Protein AF-A0AAW7QRY7-F1 (afdb_monomer)

Solvent-accessible surface area (backbone atoms only — not comparable to full-atom values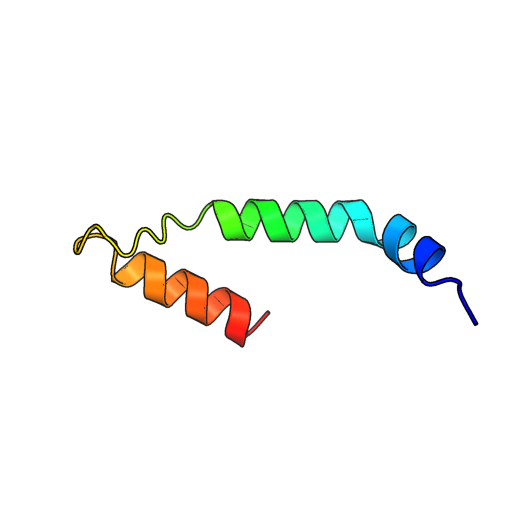): 2898 Å² total; per-residue (Å²): 127,85,53,73,63,57,57,47,65,77,40,43,70,58,54,51,51,52,50,54,59,56,67,69,46,68,48,42,86,92,42,75,91,24,53,66,30,39,51,51,50,52,52,50,65,73,73,101

Radius of gyration: 14.73 Å; Cα contacts (8 Å, |Δi|>4): 25; chains: 1; bounding box: 33×19×34 Å

Mean predicted aligned error: 3.41 Å

Structure (mmCIF,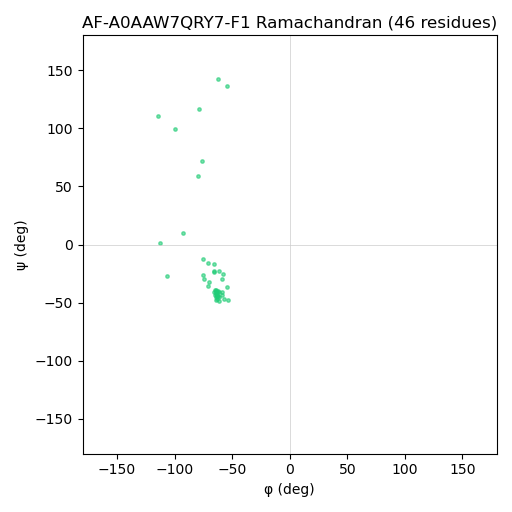 N/CA/C/O backbone):
data_AF-A0AAW7QRY7-F1
#
_entry.id   AF-A0AAW7QRY7-F1
#
loop_
_atom_site.group_PDB
_atom_site.id
_atom_site.type_symbol
_atom_site.label_atom_id
_atom_site.label_alt_id
_atom_site.label_comp_id
_atom_site.label_asym_id
_atom_site.label_entity_id
_atom_site.label_seq_id
_atom_site.pdbx_PDB_ins_code
_atom_site.Cartn_x
_atom_site.Cartn_y
_atom_site.Cartn_z
_atom_site.occupancy
_atom_site.B_iso_or_equiv
_atom_site.auth_seq_id
_atom_site.auth_comp_id
_atom_site.auth_asym_id
_atom_site.auth_atom_id
_atom_site.pdbx_PDB_model_num
ATOM 1 N N . MET A 1 1 ? 19.454 -11.280 -19.323 1.00 64.44 1 MET A N 1
ATOM 2 C CA . MET A 1 1 ? 18.271 -10.964 -18.495 1.00 64.44 1 MET A CA 1
ATOM 3 C C . MET A 1 1 ? 18.162 -9.454 -18.460 1.00 64.44 1 MET A C 1
ATOM 5 O O . MET A 1 1 ? 19.222 -8.841 -18.375 1.00 64.44 1 MET A O 1
ATOM 9 N N . PRO A 1 2 ? 16.962 -8.865 -18.590 1.00 69.88 2 PRO A N 1
ATOM 10 C CA . PRO A 1 2 ? 16.812 -7.445 -18.294 1.00 69.88 2 PRO A CA 1
ATOM 11 C C . PRO A 1 2 ? 17.340 -7.191 -16.877 1.00 69.88 2 PRO A C 1
ATOM 13 O O . PRO A 1 2 ? 17.097 -8.013 -15.987 1.00 69.88 2 PRO A O 1
ATOM 16 N N . ASP A 1 3 ? 18.112 -6.121 -16.688 1.00 92.12 3 ASP A N 1
ATOM 17 C CA . ASP A 1 3 ? 18.528 -5.702 -15.351 1.00 92.12 3 ASP A CA 1
ATOM 18 C C . ASP A 1 3 ? 17.255 -5.347 -14.562 1.00 92.12 3 ASP A C 1
ATOM 20 O O . ASP A 1 3 ? 16.301 -4.789 -15.110 1.00 92.12 3 ASP A O 1
ATOM 24 N N . TRP A 1 4 ? 17.210 -5.666 -13.270 1.00 95.00 4 TRP A N 1
ATOM 25 C CA . TRP A 1 4 ? 16.081 -5.292 -12.416 1.00 95.00 4 TRP A CA 1
ATOM 26 C C . TRP A 1 4 ? 15.878 -3.767 -12.400 1.00 95.00 4 TRP A C 1
ATOM 28 O O . TRP A 1 4 ? 14.755 -3.297 -12.215 1.00 95.00 4 TRP A O 1
ATOM 38 N N . LYS A 1 5 ? 16.946 -2.998 -12.659 1.00 95.75 5 LYS A N 1
ATOM 39 C CA . LYS A 1 5 ? 16.893 -1.543 -12.838 1.00 95.75 5 LYS A CA 1
ATOM 40 C C . LYS A 1 5 ? 16.070 -1.123 -14.052 1.00 95.75 5 LYS A C 1
ATOM 42 O O . LYS A 1 5 ? 15.262 -0.210 -13.923 1.00 95.75 5 LYS A O 1
ATOM 47 N N . ASP A 1 6 ? 16.214 -1.806 -15.188 1.00 96.31 6 ASP A N 1
ATOM 48 C CA . ASP A 1 6 ? 15.463 -1.480 -16.409 1.00 96.31 6 ASP A CA 1
ATOM 49 C C . ASP A 1 6 ? 13.961 -1.695 -16.193 1.00 96.31 6 ASP A C 1
ATOM 51 O O . ASP A 1 6 ? 13.138 -0.870 -16.591 1.00 96.31 6 ASP A O 1
ATOM 55 N N . TYR A 1 7 ? 13.597 -2.775 -15.491 1.00 95.44 7 TYR A N 1
ATOM 56 C CA . TYR A 1 7 ? 12.212 -3.035 -15.096 1.00 95.44 7 TYR A CA 1
ATOM 57 C C . TYR A 1 7 ? 11.673 -1.958 -14.146 1.00 95.44 7 TYR A C 1
ATOM 59 O O . TYR A 1 7 ? 10.539 -1.506 -14.315 1.00 95.44 7 TYR A O 1
ATOM 67 N N . LEU A 1 8 ? 12.478 -1.522 -13.171 1.00 95.69 8 LEU A N 1
ATOM 68 C CA . LEU A 1 8 ? 12.088 -0.469 -12.235 1.00 95.69 8 LEU A CA 1
ATOM 69 C C . LEU A 1 8 ? 11.856 0.863 -12.958 1.00 95.69 8 LEU A C 1
ATOM 71 O O . LEU A 1 8 ? 10.822 1.490 -12.745 1.00 95.69 8 LEU A O 1
ATOM 75 N N . THR A 1 9 ? 12.768 1.265 -13.846 1.00 96.50 9 THR A N 1
ATOM 76 C CA . THR A 1 9 ? 12.634 2.497 -14.634 1.00 96.50 9 THR A CA 1
ATOM 77 C C . THR A 1 9 ? 11.424 2.444 -15.563 1.00 96.50 9 THR A C 1
ATOM 79 O O . THR A 1 9 ? 10.657 3.400 -15.610 1.00 96.50 9 THR A O 1
ATOM 82 N N . ALA A 1 10 ? 11.195 1.324 -16.254 1.00 97.44 10 ALA A N 1
ATOM 83 C CA . ALA A 1 10 ? 10.070 1.185 -17.180 1.00 97.44 10 ALA A CA 1
ATOM 84 C C . ALA A 1 10 ? 8.688 1.218 -16.496 1.00 97.44 10 ALA A C 1
ATOM 86 O O . ALA A 1 10 ? 7.694 1.514 -17.153 1.00 97.44 10 ALA A O 1
ATOM 87 N N . ASN A 1 11 ? 8.608 0.907 -15.196 1.00 97.25 11 ASN A N 1
ATOM 88 C CA . ASN A 1 11 ? 7.349 0.823 -14.446 1.00 97.25 11 ASN A CA 1
ATOM 89 C C . ASN A 1 11 ? 7.187 1.914 -13.375 1.00 97.25 11 ASN A C 1
ATOM 91 O O . ASN A 1 11 ? 6.175 1.921 -12.675 1.00 97.25 11 ASN A O 1
ATOM 95 N N . GLN A 1 12 ? 8.155 2.824 -13.235 1.00 97.88 12 GLN A N 1
ATOM 96 C CA . GLN A 1 12 ? 8.203 3.804 -12.148 1.00 97.88 12 GLN A CA 1
ATOM 97 C C . GLN A 1 12 ? 6.908 4.617 -12.023 1.00 97.88 12 GLN A C 1
ATOM 99 O O . GLN A 1 12 ? 6.357 4.720 -10.927 1.00 97.88 12 GLN A O 1
ATOM 104 N N . ASP A 1 13 ? 6.398 5.147 -13.135 1.00 98.38 13 ASP A N 1
ATOM 105 C CA . ASP A 1 13 ? 5.185 5.971 -13.136 1.00 98.38 13 ASP A CA 1
ATOM 106 C C . ASP A 1 13 ? 3.951 5.179 -12.697 1.00 98.38 13 ASP A C 1
ATOM 108 O O . ASP A 1 13 ? 3.135 5.680 -11.923 1.00 98.38 13 ASP A O 1
ATOM 112 N N . ARG A 1 14 ? 3.841 3.915 -13.129 1.00 97.81 14 ARG A N 1
ATOM 113 C CA . ARG A 1 14 ? 2.755 3.019 -12.719 1.00 97.81 14 ARG A CA 1
ATOM 114 C C . ARG A 1 14 ? 2.815 2.739 -11.219 1.00 97.81 14 ARG A C 1
ATOM 116 O O . ARG A 1 14 ? 1.802 2.882 -10.546 1.00 97.81 14 ARG A O 1
ATOM 123 N N . PHE A 1 15 ? 3.990 2.402 -10.688 1.00 97.31 15 PHE A N 1
ATOM 124 C CA . PHE A 1 15 ? 4.154 2.136 -9.256 1.00 97.31 15 PHE A CA 1
ATOM 125 C C . PHE A 1 15 ? 3.846 3.360 -8.396 1.00 97.31 15 PHE A C 1
ATOM 127 O O . PHE A 1 15 ? 3.226 3.236 -7.343 1.00 97.31 15 PHE A O 1
ATOM 134 N N . LEU A 1 16 ? 4.261 4.550 -8.836 1.00 98.25 16 LEU A N 1
ATOM 135 C CA . LEU A 1 16 ? 3.933 5.787 -8.133 1.00 98.25 16 LEU A CA 1
ATOM 136 C C . LEU A 1 16 ? 2.431 6.076 -8.179 1.00 98.25 16 LEU A C 1
ATOM 138 O O . LEU A 1 16 ? 1.871 6.468 -7.159 1.00 98.25 16 LEU A O 1
ATOM 142 N N . ALA A 1 17 ? 1.775 5.858 -9.320 1.00 98.12 17 ALA A N 1
ATOM 143 C CA . ALA A 1 17 ? 0.328 6.011 -9.433 1.00 98.12 17 ALA A CA 1
ATOM 144 C C . ALA A 1 17 ? -0.420 5.036 -8.507 1.00 98.12 17 ALA A C 1
ATOM 146 O O . ALA A 1 17 ? -1.252 5.474 -7.716 1.00 98.12 17 ALA A O 1
ATOM 147 N N . GLU A 1 18 ? -0.059 3.749 -8.529 1.00 97.31 18 GLU A N 1
ATOM 148 C CA . GLU A 1 18 ? -0.625 2.711 -7.656 1.00 97.31 18 GLU A CA 1
ATOM 149 C C . GLU A 1 18 ? -0.418 3.044 -6.167 1.00 97.31 18 GLU A C 1
ATOM 151 O O . GLU A 1 18 ? -1.354 2.951 -5.374 1.00 97.31 18 GLU A O 1
ATOM 156 N N . LEU A 1 19 ? 0.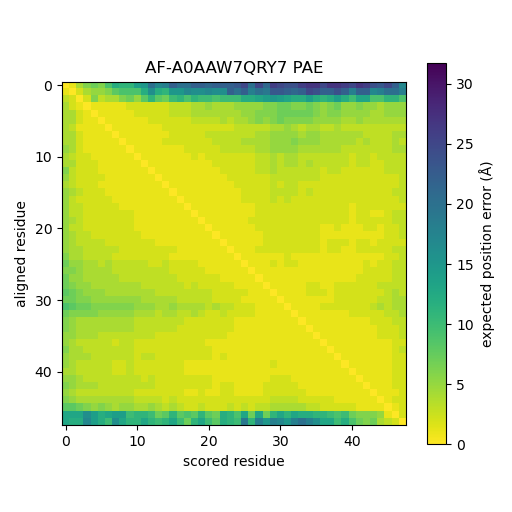777 3.514 -5.780 1.00 97.56 19 LEU A N 1
ATOM 157 C CA . LEU A 1 19 ? 1.055 3.948 -4.408 1.00 97.56 19 LEU A CA 1
ATOM 158 C C . LEU A 1 19 ? 0.188 5.145 -4.004 1.00 97.56 19 LEU A C 1
ATOM 160 O O . LEU A 1 19 ? -0.355 5.171 -2.901 1.00 97.56 19 LEU A O 1
ATOM 164 N N . VAL A 1 20 ? 0.055 6.145 -4.875 1.00 98.12 20 VAL A N 1
ATOM 165 C CA . VAL A 1 20 ? -0.784 7.318 -4.600 1.00 98.12 20 VAL A CA 1
ATOM 166 C C . VAL A 1 20 ? -2.251 6.916 -4.460 1.00 98.12 20 VAL A C 1
ATOM 168 O O . VAL A 1 20 ? -2.922 7.412 -3.556 1.00 98.12 20 VAL A O 1
ATOM 171 N N . ASP A 1 21 ? -2.745 6.006 -5.297 1.00 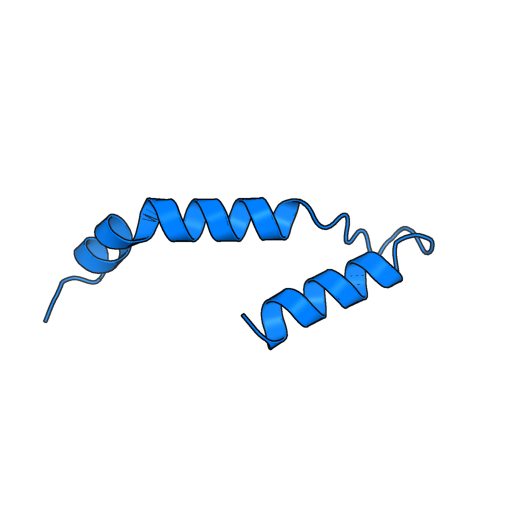97.19 21 ASP A N 1
ATOM 172 C CA . ASP A 1 21 ? -4.109 5.485 -5.197 1.00 97.19 21 ASP A CA 1
ATOM 173 C C . ASP A 1 21 ? -4.338 4.719 -3.893 1.00 97.19 21 ASP A C 1
ATOM 175 O O . ASP A 1 21 ? -5.357 4.927 -3.232 1.00 97.19 21 ASP A O 1
ATOM 179 N N . PHE A 1 22 ? -3.365 3.918 -3.462 1.00 97.69 22 PHE A N 1
ATOM 180 C CA . PHE A 1 22 ? -3.433 3.221 -2.182 1.00 97.69 22 PHE A CA 1
ATOM 181 C C . PHE A 1 22 ? -3.446 4.193 -0.989 1.00 97.69 22 PHE A C 1
ATOM 183 O O . PHE A 1 22 ? -4.284 4.076 -0.093 1.00 97.69 22 PHE A O 1
ATOM 190 N N . LEU A 1 23 ? -2.581 5.213 -0.999 1.00 97.56 23 LEU A N 1
ATOM 191 C CA . LEU A 1 23 ? -2.490 6.218 0.071 1.00 97.56 23 LEU A CA 1
ATOM 192 C C . LEU A 1 23 ? -3.741 7.100 0.206 1.00 97.56 23 LEU A C 1
ATOM 194 O O . LEU A 1 23 ? -3.925 7.741 1.242 1.00 97.56 23 LEU A O 1
ATOM 198 N N . ARG A 1 24 ? -4.618 7.144 -0.805 1.00 97.44 24 ARG A N 1
ATOM 199 C CA . ARG A 1 24 ? -5.905 7.855 -0.718 1.00 97.44 24 ARG A CA 1
ATOM 200 C C . ARG A 1 24 ? -6.909 7.167 0.206 1.00 97.44 24 ARG A C 1
ATOM 202 O O . ARG A 1 24 ? -7.891 7.802 0.586 1.00 97.44 24 ARG A O 1
ATOM 209 N N . ILE A 1 25 ? -6.696 5.902 0.572 1.00 98.19 25 ILE A N 1
ATOM 210 C CA . ILE A 1 25 ? -7.555 5.188 1.520 1.00 98.19 25 ILE A CA 1
ATOM 211 C C . ILE A 1 25 ? -7.187 5.640 2.945 1.00 98.19 25 ILE A C 1
ATOM 213 O O . ILE A 1 25 ? -6.067 5.378 3.387 1.00 98.19 25 ILE A O 1
ATOM 217 N N . PRO A 1 26 ? -8.095 6.279 3.713 1.00 97.94 26 PRO A N 1
ATOM 218 C CA . PRO A 1 26 ? -7.792 6.766 5.060 1.00 97.94 26 PRO A CA 1
ATOM 219 C C . PRO A 1 26 ? -7.843 5.627 6.097 1.00 97.94 26 PRO A C 1
ATOM 221 O O . PRO A 1 26 ? -8.614 5.646 7.052 1.00 97.94 26 PRO A O 1
ATOM 224 N N . SER A 1 27 ? -7.010 4.605 5.900 1.00 98.00 27 SER A N 1
ATOM 225 C CA . SER A 1 27 ? -6.924 3.384 6.707 1.00 98.00 27 SER A CA 1
ATOM 226 C C . SER A 1 27 ? -6.207 3.632 8.047 1.00 98.00 27 SER A C 1
ATOM 228 O O . SER A 1 27 ? -5.071 3.203 8.261 1.00 98.00 27 SER A O 1
ATOM 230 N N . ILE A 1 28 ? -6.865 4.337 8.972 1.00 98.19 28 ILE A N 1
ATOM 23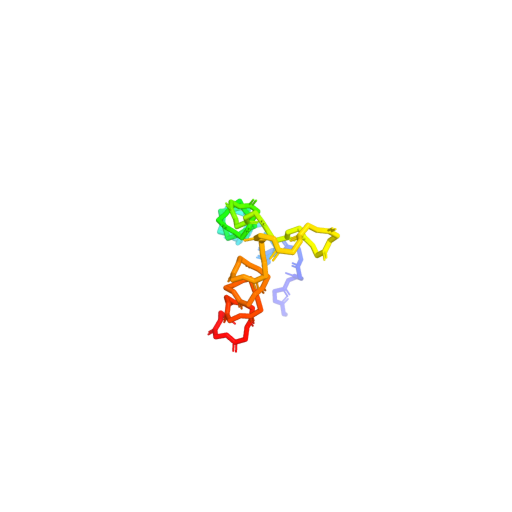1 C CA . ILE A 1 28 ? -6.310 4.694 10.288 1.00 98.19 28 ILE A CA 1
ATOM 232 C C . ILE A 1 28 ? -6.843 3.736 11.363 1.00 98.19 28 ILE A C 1
ATOM 234 O O . ILE A 1 28 ? -7.931 3.926 11.899 1.00 98.19 28 ILE A O 1
ATOM 238 N N . SER A 1 29 ? -6.055 2.726 11.736 1.00 97.19 29 SER A N 1
ATOM 239 C CA . SER A 1 29 ? -6.475 1.665 12.673 1.00 97.19 29 SER A CA 1
ATOM 240 C C . SER A 1 29 ? -6.743 2.132 14.109 1.00 97.19 29 SER A C 1
ATOM 242 O O . SER A 1 29 ? -7.509 1.496 14.828 1.00 97.19 29 SER A O 1
ATOM 244 N N . ALA A 1 30 ? -6.145 3.251 14.531 1.00 98.12 30 ALA A N 1
ATOM 245 C CA . ALA A 1 30 ? -6.355 3.821 15.863 1.00 98.12 30 ALA A CA 1
ATOM 246 C C . ALA A 1 30 ? -7.712 4.542 16.020 1.00 98.12 30 ALA A C 1
ATOM 248 O O . ALA A 1 30 ? -8.100 4.872 17.139 1.00 98.12 30 ALA A O 1
ATOM 249 N N . ILE A 1 31 ? -8.434 4.801 14.922 1.00 98.25 31 ILE A N 1
ATOM 250 C CA . ILE A 1 31 ? -9.726 5.496 14.917 1.00 98.25 31 ILE A CA 1
ATOM 251 C C . ILE A 1 31 ? -10.800 4.508 14.456 1.00 98.25 31 ILE A C 1
ATOM 253 O O . ILE A 1 31 ? -10.862 4.145 13.284 1.00 98.25 31 ILE A O 1
ATOM 257 N N . SER A 1 32 ? -11.691 4.099 15.361 1.00 97.94 32 SER A N 1
ATOM 258 C CA . SER A 1 32 ? -12.714 3.076 15.081 1.00 97.94 32 SER A CA 1
ATOM 259 C C . SER A 1 32 ? -13.655 3.430 13.921 1.00 97.94 32 SER A C 1
ATOM 261 O O . SER A 1 32 ? -14.104 2.534 13.209 1.00 97.94 32 SER A O 1
ATOM 263 N N . ALA A 1 33 ? -13.910 4.721 13.677 1.00 98.25 33 ALA A N 1
ATOM 264 C CA . ALA A 1 33 ? -14.708 5.194 12.542 1.00 98.25 33 ALA A CA 1
ATOM 265 C C . ALA A 1 33 ? -14.101 4.832 11.170 1.00 98.25 33 ALA A C 1
ATOM 267 O O . ALA A 1 33 ? -14.839 4.724 10.195 1.00 98.25 33 ALA A O 1
ATOM 268 N N . HIS A 1 34 ? -12.786 4.586 11.101 1.00 98.50 34 HIS A N 1
ATOM 269 C CA . HIS A 1 34 ? -12.072 4.192 9.882 1.00 98.50 34 HIS A CA 1
ATOM 270 C C . HIS A 1 34 ? -11.942 2.671 9.706 1.00 98.50 34 HIS A C 1
ATOM 272 O O . HIS A 1 34 ? -11.249 2.217 8.799 1.00 98.50 34 HIS A O 1
ATOM 278 N N . ALA A 1 35 ? -12.620 1.849 10.517 1.00 98.44 35 ALA A N 1
ATOM 279 C CA . ALA A 1 35 ? -12.550 0.388 10.389 1.00 98.44 35 ALA A CA 1
ATOM 280 C C . ALA A 1 35 ? -12.910 -0.114 8.972 1.00 98.44 35 ALA A C 1
ATOM 282 O O . ALA A 1 35 ? -12.284 -1.043 8.465 1.00 98.44 35 ALA A O 1
ATOM 283 N N . GLY A 1 36 ? -13.872 0.536 8.303 1.00 98.50 36 GLY A N 1
ATOM 284 C CA . GLY A 1 36 ? -14.221 0.227 6.913 1.00 98.50 36 GLY A CA 1
ATOM 285 C C . GLY A 1 36 ? -13.144 0.631 5.899 1.00 98.50 36 GLY A C 1
ATOM 286 O O . GLY A 1 36 ? -12.962 -0.053 4.896 1.00 98.50 36 GLY A O 1
ATOM 287 N N . ASP A 1 37 ? -12.399 1.708 6.155 1.00 98.50 37 ASP A N 1
ATOM 288 C CA . ASP A 1 37 ? -11.265 2.112 5.315 1.00 98.50 37 ASP A CA 1
ATOM 289 C C . ASP A 1 37 ? -10.079 1.152 5.477 1.00 98.50 37 ASP A C 1
ATOM 291 O O . ASP A 1 37 ? -9.406 0.843 4.498 1.00 98.50 37 ASP A O 1
ATOM 295 N N . VAL A 1 38 ? -9.860 0.625 6.688 1.00 98.38 38 VAL A N 1
ATOM 296 C CA . VAL A 1 38 ? -8.853 -0.418 6.944 1.00 98.38 38 VAL A CA 1
ATOM 297 C C . VAL A 1 38 ? -9.160 -1.685 6.149 1.00 98.38 38 VAL A C 1
ATOM 299 O O . VAL A 1 38 ? -8.270 -2.233 5.500 1.00 98.38 38 VAL A O 1
ATOM 302 N N . LEU A 1 39 ? -10.422 -2.127 6.146 1.00 98.00 39 LEU A N 1
ATOM 303 C CA . LEU A 1 39 ? -10.836 -3.269 5.331 1.00 98.00 39 LEU A CA 1
ATOM 304 C C . LEU A 1 39 ? -10.637 -2.990 3.834 1.00 98.00 39 LEU A C 1
ATOM 306 O O . LEU A 1 39 ? -10.058 -3.817 3.140 1.00 98.00 39 LEU A O 1
ATOM 310 N N . ARG A 1 40 ? -11.018 -1.798 3.357 1.00 97.88 40 ARG A N 1
ATOM 311 C CA . ARG A 1 40 ? -10.823 -1.394 1.955 1.00 97.88 40 ARG A CA 1
ATOM 312 C C . ARG A 1 40 ? -9.350 -1.411 1.537 1.00 97.88 40 ARG A C 1
ATOM 314 O O . ARG A 1 40 ? -9.035 -1.842 0.434 1.00 97.88 40 ARG A O 1
ATOM 321 N N . ALA A 1 41 ? -8.444 -0.953 2.403 1.00 97.75 41 ALA A N 1
ATOM 322 C CA . ALA 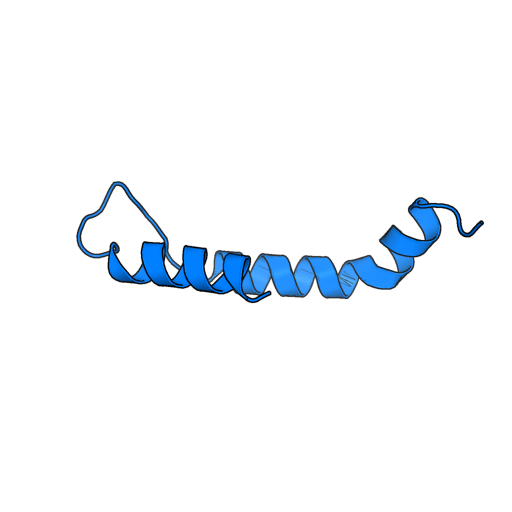A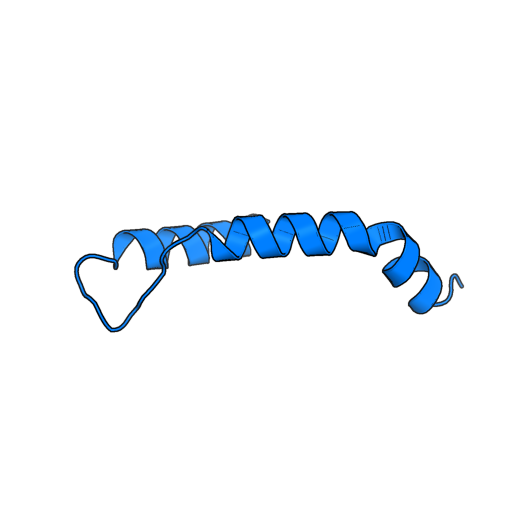 1 41 ? -7.006 -1.018 2.146 1.00 97.75 41 ALA A CA 1
ATOM 323 C C . ALA A 1 41 ? -6.503 -2.470 2.079 1.00 97.75 41 ALA A C 1
ATOM 325 O O . ALA A 1 41 ? -5.692 -2.796 1.215 1.00 97.75 41 ALA A O 1
ATOM 326 N N . ALA A 1 42 ? -7.008 -3.352 2.946 1.00 97.44 42 ALA A N 1
ATOM 327 C CA . ALA A 1 42 ? -6.670 -4.773 2.904 1.00 97.44 42 ALA A CA 1
ATOM 328 C C . ALA A 1 42 ? -7.172 -5.450 1.615 1.00 97.44 42 ALA A C 1
ATOM 330 O O . ALA A 1 42 ? -6.426 -6.196 0.986 1.00 97.44 42 ALA A O 1
ATOM 331 N N . GLU A 1 43 ? -8.405 -5.158 1.196 1.00 97.50 43 GLU A N 1
ATOM 332 C CA . GLU A 1 43 ? -8.986 -5.658 -0.056 1.00 97.50 43 GLU A CA 1
ATOM 333 C C . GLU A 1 43 ? -8.198 -5.183 -1.282 1.00 97.50 43 GLU A C 1
ATOM 335 O O . GLU A 1 43 ? -7.944 -5.979 -2.185 1.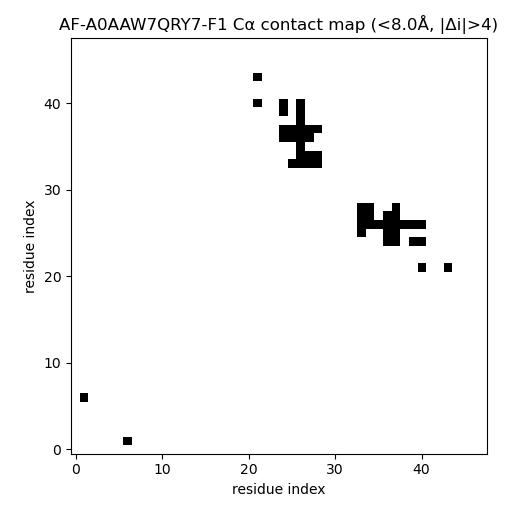00 97.50 43 GLU A O 1
ATOM 340 N N . TRP A 1 44 ? -7.758 -3.919 -1.289 1.00 97.06 44 TRP A N 1
ATOM 341 C CA . TRP A 1 44 ? -6.944 -3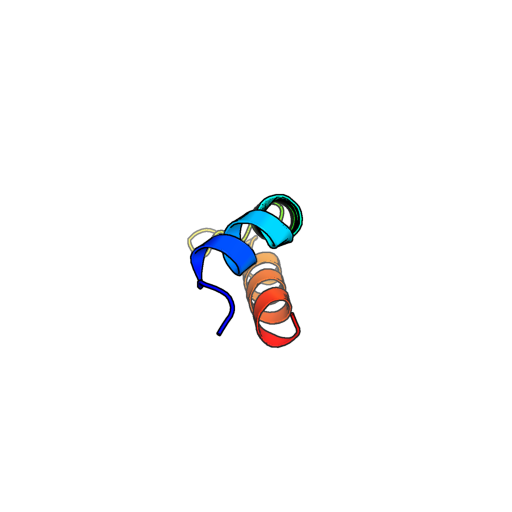.360 -2.370 1.00 97.06 44 TRP A CA 1
ATOM 342 C C . TRP A 1 44 ? -5.657 -4.169 -2.583 1.00 97.06 44 TRP A C 1
ATOM 344 O O . TRP A 1 44 ? -5.355 -4.547 -3.709 1.00 97.06 44 TRP A O 1
ATOM 354 N N . VAL A 1 45 ? -4.937 -4.503 -1.504 1.00 95.38 45 VAL A N 1
ATOM 355 C CA . VAL A 1 45 ? -3.680 -5.277 -1.573 1.00 95.38 45 VAL A CA 1
ATOM 356 C C . VAL A 1 45 ? -3.921 -6.761 -1.872 1.00 95.38 45 VAL A C 1
ATOM 358 O O . VAL A 1 45 ? -3.061 -7.418 -2.445 1.00 95.38 45 VAL A O 1
ATOM 361 N N . ALA A 1 46 ? -5.063 -7.317 -1.465 1.00 95.88 46 ALA A N 1
ATOM 362 C CA . ALA A 1 46 ? -5.365 -8.733 -1.669 1.00 95.88 46 ALA A CA 1
ATOM 363 C C . ALA A 1 46 ? -5.758 -9.078 -3.118 1.00 95.88 46 ALA A C 1
ATOM 365 O O . ALA A 1 46 ? -5.619 -10.232 -3.524 1.00 95.88 46 ALA A O 1
ATOM 366 N N . ILE A 1 47 ? -6.302 -8.108 -3.859 1.00 83.62 47 ILE A N 1
ATOM 367 C CA . ILE A 1 47 ? -6.820 -8.288 -5.226 1.00 83.62 47 ILE A CA 1
ATOM 368 C C . ILE A 1 47 ? -5.888 -7.658 -6.276 1.00 83.62 47 ILE A C 1
ATOM 370 O O . ILE A 1 47 ? -5.894 -8.113 -7.422 1.00 83.62 47 ILE A O 1
ATOM 374 N N . GLY A 1 48 ? -5.133 -6.621 -5.894 1.00 63.09 48 GLY A N 1
ATOM 375 C CA . GLY A 1 48 ? -4.156 -5.927 -6.741 1.00 63.09 48 GLY A CA 1
ATOM 376 C C . GLY A 1 48 ? -2.934 -6.758 -7.107 1.00 63.09 48 GLY A C 1
ATOM 377 O O . GLY A 1 48 ? -2.485 -7.576 -6.273 1.00 63.09 48 GLY A O 1
#

Nearest PDB structures (foldseek):
  4g1p-assembly1_A-2  TM=9.759E-01  e=9.422E-01  Saccharomyces cerevisiae S288C

Secondary structure (DSSP, 8-state):
---HHHHHHHHHHHHHHHHHHHHTS---TTSGGGHHHHHHHHHHHHH-

Sequence (48 aa):
MPDWKDYLTANQDRFLAELVDFLRIPSISAISAHAGDVLRAAEWVAIG

Foldseek 3Di:
DPDVVVVCVVCVVVVVVLVVVLVVQPLDPVDPVSPVSVVVSVVSVVVD

pLDDT: mean 95.09, std 7.93, range [63.09, 98.5]